Protein AF-A0AA51Q907-F1 (afdb_monomer_lite)

Secondary structure (DSSP, 8-state):
------------TTTHHHHHHTT-------PPP--SS--PPPP-TTEEEEE--GGGHHHHHHHHHHHHSS--HHHHHHHHHH-SEEEEEEETTS-EEEEEEE------

Structure (mmCIF, N/CA/C/O backbone):
data_AF-A0AA51Q907-F1
#
_entry.id   AF-A0AA51Q907-F1
#
loop_
_atom_site.group_PDB
_atom_site.id
_atom_site.type_symbol
_atom_site.label_atom_id
_atom_site.label_alt_id
_atom_site.label_comp_id
_atom_site.label_asym_id
_atom_site.label_entity_id
_atom_site.label_seq_id
_atom_site.pdbx_PDB_ins_code
_atom_site.Cartn_x
_atom_site.Cartn_y
_atom_site.Cartn_z
_atom_site.occupancy
_atom_site.B_iso_or_equiv
_atom_site.auth_seq_id
_atom_site.auth_comp_id
_atom_site.auth_asym_id
_atom_site.auth_atom_id
_atom_site.pdbx_PDB_model_num
ATOM 1 N N . MET A 1 1 ? -9.989 -12.071 -24.787 1.00 40.91 1 MET A N 1
ATOM 2 C CA . MET A 1 1 ? -9.520 -11.283 -23.629 1.00 40.91 1 MET A CA 1
ATOM 3 C C . MET A 1 1 ? -8.246 -10.564 -24.046 1.00 40.91 1 MET A C 1
ATOM 5 O O . MET A 1 1 ? -7.184 -11.158 -23.977 1.00 40.91 1 MET A O 1
ATOM 9 N N . ASN A 1 2 ? -8.358 -9.333 -24.547 1.00 48.47 2 ASN A N 1
ATOM 10 C CA . ASN A 1 2 ? -7.204 -8.484 -24.856 1.00 48.47 2 ASN A CA 1
ATOM 11 C C . ASN A 1 2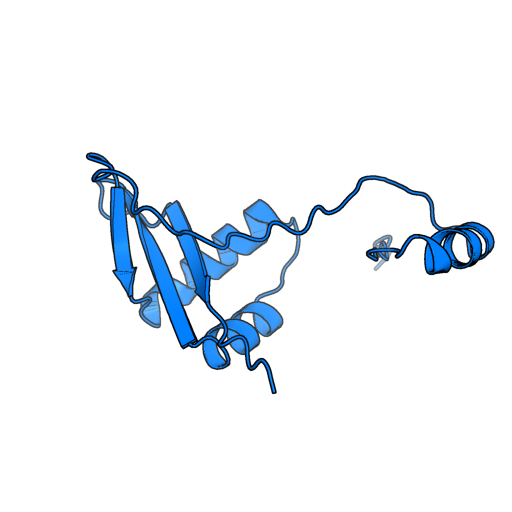 ? -7.198 -7.335 -23.849 1.00 48.47 2 ASN A C 1
ATOM 13 O O . ASN A 1 2 ? -7.808 -6.299 -24.093 1.00 48.47 2 ASN A O 1
ATOM 17 N N . GLY A 1 3 ? -6.576 -7.551 -22.694 1.00 54.28 3 GLY A N 1
ATOM 18 C CA . GLY A 1 3 ? -6.230 -6.478 -21.767 1.00 54.28 3 GLY A CA 1
ATOM 19 C C . GLY A 1 3 ? -4.718 -6.312 -21.800 1.00 54.28 3 GLY A C 1
ATOM 20 O O . GLY A 1 3 ? -4.008 -7.281 -21.544 1.00 54.28 3 GLY A O 1
ATOM 21 N N . ASN A 1 4 ? -4.224 -5.124 -22.155 1.00 66.44 4 ASN A N 1
ATOM 22 C CA . ASN A 1 4 ? -2.801 -4.795 -22.067 1.00 66.44 4 ASN A CA 1
ATOM 23 C C . ASN A 1 4 ? -2.372 -4.865 -20.596 1.00 66.44 4 ASN A C 1
ATOM 25 O O . ASN A 1 4 ? -2.537 -3.900 -19.854 1.00 66.44 4 ASN A O 1
ATOM 29 N N . ALA A 1 5 ? -1.849 -6.009 -20.162 1.00 76.75 5 ALA A N 1
ATOM 30 C CA . ALA A 1 5 ? -1.251 -6.139 -18.844 1.00 76.75 5 ALA A CA 1
ATOM 31 C C . ALA A 1 5 ? 0.037 -5.302 -18.807 1.00 76.75 5 ALA A C 1
ATOM 33 O O . ALA A 1 5 ? 0.994 -5.588 -19.528 1.00 76.75 5 ALA A O 1
ATOM 34 N N . SER A 1 6 ? 0.056 -4.251 -17.990 1.00 85.06 6 SER A N 1
ATOM 35 C CA . SER A 1 6 ? 1.255 -3.454 -17.732 1.00 85.06 6 SER A CA 1
ATOM 36 C C . SER A 1 6 ? 2.056 -4.063 -16.585 1.00 85.06 6 SER A C 1
ATOM 38 O O . SER A 1 6 ? 1.497 -4.358 -15.529 1.00 85.06 6 SER A O 1
ATOM 40 N N . ILE A 1 7 ? 3.369 -4.200 -16.765 1.00 91.00 7 ILE A N 1
ATOM 41 C CA . ILE A 1 7 ? 4.292 -4.601 -15.697 1.00 91.00 7 ILE A CA 1
ATOM 42 C C . ILE A 1 7 ? 4.977 -3.341 -15.165 1.00 91.00 7 ILE A C 1
ATOM 44 O O . ILE A 1 7 ? 5.534 -2.564 -15.939 1.00 91.00 7 ILE A O 1
ATOM 48 N N . MET A 1 8 ? 4.949 -3.153 -13.846 1.00 92.56 8 MET A N 1
ATOM 49 C CA . MET A 1 8 ? 5.633 -2.062 -13.146 1.00 92.56 8 MET A CA 1
ATOM 50 C C . MET A 1 8 ? 6.593 -2.626 -12.099 1.00 92.56 8 ME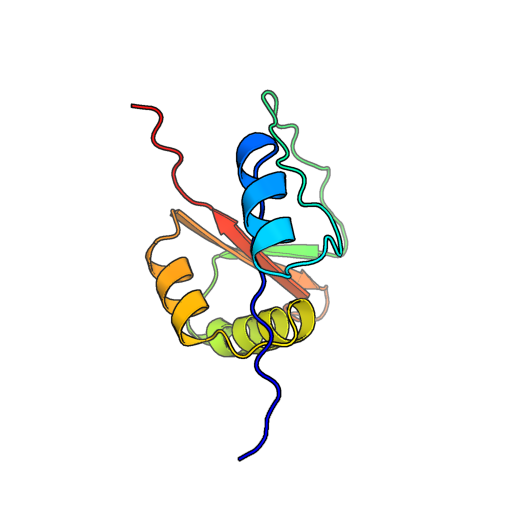T A C 1
ATOM 52 O O . MET A 1 8 ? 6.354 -3.694 -11.537 1.00 92.56 8 MET A O 1
ATOM 56 N N . LEU A 1 9 ? 7.679 -1.902 -11.834 1.00 94.75 9 LEU A N 1
AT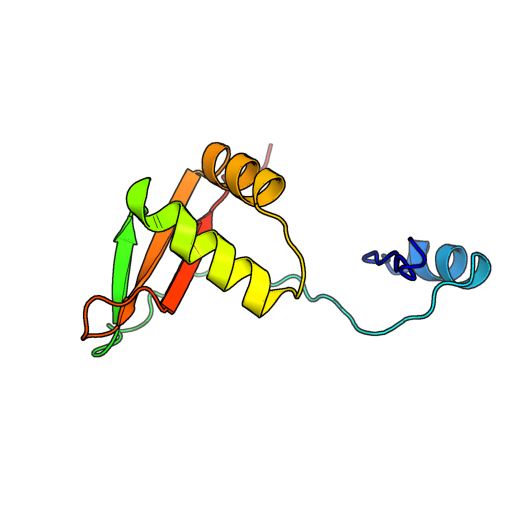OM 57 C CA . LEU A 1 9 ? 8.689 -2.249 -10.836 1.00 94.75 9 LEU A CA 1
ATOM 58 C C . LEU A 1 9 ? 9.327 -0.986 -10.256 1.00 94.75 9 LEU A C 1
ATOM 60 O O . LEU A 1 9 ? 9.250 0.086 -10.852 1.00 94.75 9 LEU A O 1
ATOM 64 N N . ILE A 1 10 ? 9.994 -1.131 -9.112 1.00 95.75 10 ILE A N 1
ATOM 65 C CA . ILE A 1 10 ? 10.810 -0.076 -8.506 1.00 95.75 10 ILE A CA 1
ATOM 66 C C . ILE A 1 10 ? 12.272 -0.402 -8.809 1.00 95.75 10 ILE A C 1
ATOM 68 O O . ILE A 1 10 ? 12.825 -1.365 -8.277 1.00 95.75 10 ILE A O 1
ATOM 72 N N . ALA A 1 11 ? 12.890 0.379 -9.693 1.00 96.19 11 ALA A N 1
ATOM 73 C CA . ALA A 1 11 ? 14.293 0.207 -10.049 1.00 96.19 11 ALA A CA 1
ATOM 74 C C . ALA A 1 11 ? 15.202 0.898 -9.021 1.00 96.19 11 ALA A C 1
ATOM 76 O O . ALA A 1 11 ? 15.007 2.069 -8.697 1.00 96.19 11 ALA A O 1
ATOM 77 N N . THR A 1 12 ? 16.232 0.194 -8.548 1.00 95.12 12 THR A N 1
ATOM 78 C CA . THR A 1 12 ? 17.367 0.830 -7.863 1.00 95.12 12 THR A CA 1
ATOM 79 C C . THR A 1 12 ? 18.212 1.620 -8.874 1.00 95.12 12 THR A C 1
ATOM 81 O O . THR A 1 12 ? 18.109 1.354 -10.078 1.00 95.12 12 THR A O 1
ATOM 84 N N . PRO A 1 13 ? 19.080 2.553 -8.429 1.00 94.56 13 PRO A N 1
ATOM 85 C CA . PRO A 1 13 ? 19.996 3.257 -9.330 1.00 94.56 13 PRO A CA 1
ATOM 86 C C . PRO A 1 13 ? 20.802 2.307 -10.227 1.00 94.56 13 PRO A C 1
ATOM 88 O O . PRO A 1 13 ? 20.862 2.514 -11.437 1.00 94.56 13 PRO A O 1
ATOM 91 N N . ASP A 1 14 ? 21.313 1.214 -9.654 1.00 96.19 14 ASP A N 1
ATOM 92 C CA . ASP A 1 14 ? 22.094 0.204 -10.379 1.00 96.19 14 ASP A CA 1
ATOM 93 C C . ASP A 1 14 ? 21.236 -0.655 -11.321 1.00 96.19 14 ASP A C 1
ATOM 95 O O 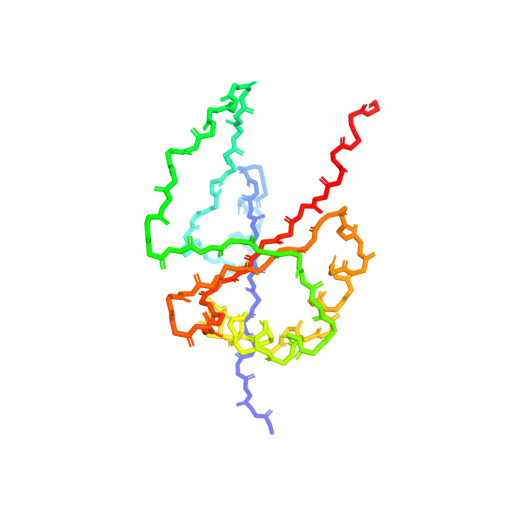. ASP A 1 14 ? 21.697 -1.081 -12.379 1.00 96.19 14 ASP A O 1
ATOM 99 N N . GLY A 1 15 ? 19.973 -0.912 -10.963 1.00 96.00 15 GLY A N 1
ATOM 100 C CA . GLY A 1 15 ? 19.050 -1.706 -11.778 1.00 96.00 15 GLY A CA 1
ATOM 101 C C . GLY A 1 15 ? 18.464 -0.941 -12.967 1.00 96.00 15 GLY A C 1
ATOM 102 O O . GLY A 1 15 ? 18.093 -1.550 -13.972 1.00 96.00 15 GLY A O 1
ATOM 103 N N . LYS A 1 16 ? 18.389 0.394 -12.891 1.00 95.94 16 LYS A N 1
ATOM 104 C CA . LYS A 1 16 ? 17.741 1.237 -13.907 1.00 95.94 16 LYS A CA 1
ATOM 105 C C . LYS A 1 16 ? 18.265 1.000 -15.339 1.00 95.94 16 LYS A C 1
ATOM 107 O O . LYS A 1 16 ? 17.427 0.739 -16.205 1.00 95.94 16 LYS A O 1
ATOM 112 N N . PRO A 1 17 ? 19.588 0.982 -15.617 1.00 96.88 17 PRO A N 1
ATOM 113 C CA . PRO A 1 17 ? 20.090 0.778 -16.980 1.00 96.88 17 PRO A CA 1
ATOM 114 C C . PRO A 1 17 ? 19.709 -0.582 -17.578 1.00 96.88 17 PRO A C 1
ATOM 116 O O . PRO A 1 17 ? 19.567 -0.711 -18.793 1.00 96.88 17 PRO A O 1
ATOM 119 N N . MET A 1 18 ? 19.554 -1.618 -16.745 1.00 97.62 18 MET A N 1
ATOM 120 C CA . MET A 1 18 ? 19.113 -2.939 -17.197 1.00 97.62 18 MET A CA 1
ATOM 121 C C . MET A 1 18 ? 17.643 -2.904 -17.626 1.00 97.62 18 MET A C 1
ATOM 123 O O . MET A 1 18 ? 17.317 -3.375 -18.714 1.00 97.62 18 MET A O 1
ATOM 127 N N . TYR A 1 19 ? 16.764 -2.324 -16.807 1.00 97.44 19 TYR A N 1
ATOM 128 C CA . TYR A 1 19 ? 15.337 -2.258 -17.124 1.00 97.44 19 TYR A CA 1
ATOM 129 C C . TYR A 1 19 ? 15.055 -1.388 -18.354 1.00 97.44 19 TYR A C 1
ATOM 131 O O . TYR A 1 19 ? 14.224 -1.758 -19.183 1.00 97.44 19 TYR A O 1
ATOM 139 N N . GLU A 1 20 ? 15.802 -0.297 -18.540 1.00 96.88 20 GLU A N 1
ATOM 140 C CA . GLU A 1 20 ? 15.721 0.526 -19.754 1.00 96.88 20 GLU A CA 1
ATOM 141 C C . GLU A 1 20 ? 16.099 -0.273 -21.013 1.00 96.88 20 GLU A C 1
ATOM 143 O O . GLU A 1 20 ? 15.394 -0.205 -22.021 1.00 96.88 20 GLU A O 1
ATOM 148 N N . LYS A 1 21 ? 17.142 -1.118 -20.952 1.00 97.62 21 LYS A N 1
ATOM 149 C CA . LYS A 1 21 ? 17.502 -2.033 -22.056 1.00 97.62 21 LYS A CA 1
ATOM 150 C C . LYS A 1 21 ? 16.421 -3.076 -22.350 1.00 97.62 21 LYS A C 1
ATOM 152 O O . LYS A 1 21 ? 16.308 -3.520 -23.488 1.00 97.62 21 LYS A O 1
ATOM 157 N N . MET A 1 22 ? 15.629 -3.461 -21.350 1.00 96.44 22 MET A N 1
ATOM 158 C CA . MET A 1 22 ? 14.485 -4.370 -21.505 1.00 96.44 22 MET A CA 1
ATOM 159 C C . MET A 1 22 ? 13.222 -3.665 -22.030 1.00 96.44 22 MET A C 1
ATOM 161 O O . MET A 1 22 ? 12.187 -4.308 -22.191 1.00 96.44 22 MET A O 1
ATOM 165 N N . GLY A 1 23 ? 13.288 -2.357 -22.298 1.00 96.25 23 GLY A N 1
ATOM 166 C CA . GLY A 1 23 ? 12.179 -1.572 -22.837 1.00 96.25 23 GLY A CA 1
ATOM 167 C C . GLY A 1 23 ? 11.266 -0.938 -21.784 1.00 96.25 23 GLY A C 1
ATOM 168 O O . GLY A 1 23 ? 10.268 -0.319 -22.158 1.00 96.25 23 GLY A O 1
ATOM 169 N N . PHE A 1 24 ? 11.591 -1.043 -20.489 1.00 97.12 24 PHE A N 1
ATOM 170 C CA . PHE A 1 24 ? 10.892 -0.277 -19.456 1.00 97.12 24 PHE A CA 1
ATOM 171 C C . PHE A 1 24 ? 11.214 1.212 -19.589 1.00 97.12 24 PHE A C 1
ATOM 173 O O . PHE A 1 24 ? 12.292 1.606 -20.034 1.00 97.12 24 PHE A O 1
ATOM 180 N N . LYS A 1 25 ? 10.274 2.051 -19.156 1.00 95.69 25 LYS A N 1
ATOM 181 C CA . LYS A 1 25 ? 10.436 3.504 -19.095 1.00 95.69 25 LYS A CA 1
ATOM 182 C C . LYS A 1 25 ? 10.156 3.972 -17.676 1.00 95.69 25 LYS A C 1
ATOM 184 O O . LYS A 1 25 ? 9.224 3.481 -17.043 1.00 95.69 25 LYS A O 1
ATOM 189 N N . ALA A 1 26 ? 10.955 4.916 -17.187 1.00 94.94 26 ALA A N 1
ATOM 190 C CA . ALA A 1 26 ? 10.669 5.572 -15.918 1.00 94.94 26 ALA A CA 1
ATOM 191 C C . ALA A 1 26 ? 9.380 6.397 -16.052 1.00 94.94 26 ALA A C 1
ATOM 193 O O . ALA A 1 26 ? 9.270 7.215 -16.965 1.00 94.94 26 ALA A O 1
ATOM 194 N N . VAL A 1 27 ? 8.421 6.157 -15.156 1.00 94.56 27 VAL A N 1
ATOM 195 C CA . VAL A 1 27 ? 7.138 6.883 -15.104 1.00 94.56 27 VAL A CA 1
ATOM 196 C C . VAL A 1 27 ? 7.017 7.754 -13.858 1.00 94.56 27 VAL A C 1
ATOM 198 O O . VAL A 1 27 ? 6.421 8.820 -13.932 1.00 94.56 27 VAL A O 1
ATOM 201 N N . ASP A 1 28 ? 7.612 7.320 -12.746 1.00 94.25 28 ASP A N 1
ATOM 202 C CA . ASP A 1 28 ? 7.651 8.045 -11.477 1.00 94.25 28 ASP A CA 1
ATOM 203 C C . ASP A 1 28 ? 8.776 7.479 -10.585 1.00 94.25 28 ASP A C 1
ATOM 205 O O . ASP A 1 28 ? 9.542 6.600 -11.004 1.00 94.25 28 ASP A O 1
ATOM 209 N N . CYS A 1 29 ? 8.875 7.965 -9.352 1.00 93.81 29 CYS A N 1
ATOM 210 C CA . CYS A 1 29 ? 9.811 7.530 -8.329 1.00 93.81 29 CYS A CA 1
ATOM 211 C C . CYS A 1 29 ? 9.094 7.177 -7.015 1.00 93.81 29 CYS A C 1
ATOM 213 O O . CYS A 1 29 ? 8.016 7.674 -6.708 1.00 93.81 29 CYS A O 1
ATOM 215 N N . VAL A 1 30 ? 9.706 6.294 -6.221 1.00 94.38 30 VAL A N 1
ATOM 216 C CA . VAL A 1 30 ? 9.216 5.926 -4.885 1.00 94.38 30 VAL A CA 1
ATOM 217 C C . VAL A 1 30 ? 10.244 6.373 -3.858 1.00 94.38 30 VAL A C 1
ATOM 219 O O . VAL A 1 30 ? 11.400 5.951 -3.905 1.00 94.38 30 VAL A O 1
ATOM 222 N N . HIS A 1 31 ? 9.818 7.205 -2.910 1.00 93.38 31 HIS A N 1
ATOM 223 C CA . HIS A 1 31 ? 10.659 7.669 -1.812 1.00 93.38 31 HIS A CA 1
ATOM 224 C C . HIS A 1 31 ? 10.407 6.841 -0.554 1.00 93.38 31 HIS A C 1
ATOM 226 O O . HIS A 1 31 ? 9.283 6.747 -0.064 1.00 93.38 31 HIS A O 1
ATOM 232 N N . LYS A 1 32 ? 11.475 6.262 0.000 1.00 91.31 32 LYS A N 1
ATOM 233 C CA . LYS A 1 32 ? 11.430 5.632 1.320 1.00 91.31 32 LYS A CA 1
ATOM 234 C C . LYS A 1 32 ? 11.658 6.699 2.386 1.00 91.31 32 LYS A C 1
ATOM 236 O O . LYS A 1 32 ? 12.733 7.290 2.437 1.00 91.31 32 LYS A O 1
ATOM 241 N N . LEU A 1 33 ? 10.665 6.907 3.244 1.00 92.12 33 LEU A N 1
ATOM 242 C CA . LEU A 1 33 ? 10.769 7.791 4.402 1.00 92.12 33 LEU A CA 1
ATOM 243 C C . LEU A 1 33 ? 11.248 6.991 5.621 1.00 92.12 33 LEU A C 1
ATOM 245 O O . LEU A 1 33 ? 10.782 5.876 5.858 1.00 92.12 33 LEU A O 1
ATOM 249 N N . ILE A 1 34 ? 12.196 7.552 6.372 1.00 90.81 34 ILE A N 1
ATOM 250 C CA . ILE A 1 34 ? 12.735 6.991 7.618 1.00 90.81 34 ILE A CA 1
ATOM 251 C C . ILE A 1 34 ? 12.649 8.090 8.676 1.00 90.81 34 ILE A C 1
ATOM 253 O O . ILE A 1 34 ? 12.922 9.252 8.381 1.00 90.81 34 ILE A O 1
ATOM 257 N N . CYS A 1 35 ? 12.218 7.727 9.881 1.00 88.56 35 CYS A N 1
ATOM 258 C CA . CYS A 1 35 ? 11.989 8.651 10.982 1.00 88.56 35 CYS A CA 1
ATOM 259 C C . CYS A 1 35 ? 12.587 8.058 12.261 1.00 88.56 35 CYS A C 1
ATOM 261 O O . CYS A 1 35 ? 12.196 6.960 12.657 1.00 88.56 35 CYS A O 1
ATOM 263 N N . ASP A 1 36 ? 13.528 8.781 12.872 1.00 89.25 36 ASP A N 1
ATOM 264 C CA . ASP A 1 36 ? 14.229 8.346 14.089 1.00 89.25 36 ASP A CA 1
ATOM 265 C C . ASP A 1 36 ? 13.530 8.819 15.377 1.00 89.25 36 ASP A C 1
ATOM 267 O O . ASP A 1 36 ? 13.620 8.158 16.408 1.00 89.25 36 ASP A O 1
ATOM 271 N N . ASP A 1 37 ? 12.814 9.948 15.312 1.00 89.94 37 ASP A N 1
ATOM 272 C CA . ASP A 1 37 ? 12.050 10.535 16.421 1.00 89.94 37 ASP A CA 1
ATOM 273 C C . ASP A 1 37 ? 10.580 10.692 16.017 1.00 89.94 37 ASP A C 1
ATOM 275 O O . ASP A 1 37 ? 10.240 11.521 15.169 1.00 89.94 37 ASP A O 1
ATOM 279 N N . TYR A 1 38 ? 9.704 9.893 16.627 1.00 85.56 38 TYR A N 1
ATOM 280 C CA . TYR A 1 38 ? 8.265 9.988 16.410 1.00 85.56 38 TYR A CA 1
ATOM 281 C C . TYR A 1 38 ? 7.630 10.930 17.429 1.00 85.56 38 TYR A C 1
ATOM 283 O O . TYR A 1 38 ? 7.614 10.660 18.630 1.00 85.56 38 TYR A O 1
ATOM 291 N N . ARG A 1 39 ? 7.017 12.000 16.921 1.00 87.12 39 ARG A N 1
ATOM 292 C CA . ARG A 1 39 ? 6.181 12.903 17.712 1.00 87.12 39 ARG A CA 1
ATOM 293 C C . ARG A 1 39 ? 4.722 12.634 17.368 1.00 87.12 39 ARG A C 1
ATOM 295 O O . ARG A 1 39 ? 4.350 12.826 16.208 1.00 87.12 39 ARG A O 1
ATOM 302 N N . PRO A 1 40 ? 3.900 12.187 18.331 1.00 81.31 40 PRO A N 1
ATOM 303 C CA . PRO A 1 40 ? 2.476 12.026 18.102 1.00 81.31 40 PRO A CA 1
ATOM 304 C C . PRO A 1 40 ? 1.877 13.344 17.619 1.00 81.31 40 PRO A C 1
ATOM 306 O O . PRO A 1 40 ? 2.161 14.403 18.181 1.00 81.31 40 PRO A O 1
ATOM 309 N N . ALA A 1 41 ? 1.060 13.275 16.572 1.00 76.00 41 ALA A N 1
ATOM 310 C CA . ALA A 1 41 ? 0.267 14.421 16.162 1.00 76.00 41 ALA A CA 1
ATOM 311 C C . ALA A 1 41 ? -0.741 14.774 17.266 1.00 76.00 41 ALA A C 1
ATOM 313 O O . ALA A 1 41 ? -1.196 13.902 18.012 1.00 76.00 41 ALA A O 1
ATOM 314 N N . GLU A 1 42 ? -1.106 16.053 17.351 1.00 76.88 42 GLU A N 1
ATOM 315 C CA . GLU A 1 42 ? 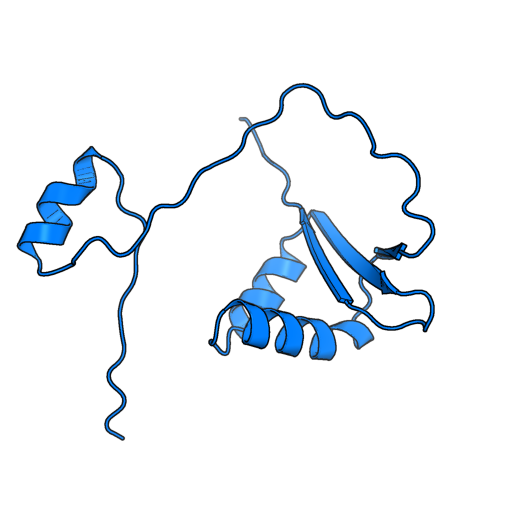-2.258 16.465 18.149 1.00 76.88 42 GLU A CA 1
ATOM 316 C C . GLU A 1 42 ? -3.521 15.738 17.666 1.00 76.88 42 GLU A C 1
ATOM 318 O O . GLU A 1 42 ? -3.628 15.349 16.498 1.00 76.88 42 GLU A O 1
ATOM 323 N N . ASN A 1 43 ? -4.479 15.544 18.578 1.00 74.00 43 ASN A N 1
ATOM 324 C CA . ASN A 1 43 ? -5.746 14.888 18.267 1.00 74.00 43 ASN A CA 1
ATOM 325 C C . ASN A 1 43 ? -6.384 15.516 17.026 1.00 74.00 43 ASN A C 1
ATOM 327 O O . ASN A 1 43 ? -6.658 16.714 17.001 1.00 74.00 43 ASN A O 1
ATOM 331 N N . LEU A 1 44 ? -6.665 14.692 16.019 1.00 78.38 44 LEU A N 1
ATOM 332 C CA . LEU A 1 44 ? -7.400 15.109 14.836 1.00 78.38 44 LEU A CA 1
ATOM 333 C C . LEU A 1 44 ? -8.893 15.188 15.203 1.00 78.38 44 LEU A C 1
ATOM 335 O O . LEU A 1 44 ? -9.539 14.152 15.319 1.00 78.38 44 LEU A O 1
ATOM 339 N N . PRO A 1 45 ? -9.500 16.377 15.374 1.00 79.81 45 PRO A N 1
ATOM 340 C CA . PRO A 1 45 ? -10.821 16.508 16.005 1.00 79.81 45 PRO A CA 1
ATOM 341 C C . PRO A 1 45 ? -11.975 15.905 15.188 1.00 79.81 45 PRO A C 1
ATOM 343 O O . PRO A 1 45 ? -13.092 15.778 15.691 1.00 79.81 45 PRO A O 1
ATOM 346 N N . ASN A 1 46 ? -11.729 15.575 13.920 1.00 89.25 46 ASN A N 1
ATOM 347 C CA . ASN A 1 46 ? -12.713 15.011 12.997 1.00 89.25 46 ASN A CA 1
ATOM 348 C C . ASN A 1 46 ? -12.457 13.538 12.664 1.00 89.25 46 ASN A C 1
ATOM 350 O O . ASN A 1 46 ? -13.246 12.963 11.918 1.00 89.25 46 ASN A O 1
ATOM 354 N N . TYR A 1 47 ? -11.385 12.952 13.203 1.00 91.69 47 TYR A N 1
ATOM 355 C CA . TYR A 1 47 ? -10.977 11.593 12.885 1.00 91.69 47 TYR A CA 1
ATOM 356 C C . TYR A 1 47 ? -10.704 10.795 14.154 1.00 91.69 47 TYR A C 1
ATOM 358 O O . TYR A 1 47 ? -10.159 11.311 15.127 1.00 91.69 47 TYR A O 1
ATOM 366 N N . SER A 1 48 ? -11.049 9.515 14.132 1.00 92.38 48 SER A N 1
ATOM 367 C CA . SER A 1 48 ? -10.627 8.564 15.158 1.00 92.38 48 SER A CA 1
ATOM 368 C C . SER A 1 48 ? -9.932 7.372 14.514 1.00 92.38 48 SER A C 1
ATOM 370 O O . SER A 1 48 ? -10.117 7.090 13.332 1.00 92.38 48 SER A O 1
ATOM 372 N N . ILE A 1 49 ? -9.079 6.692 15.276 1.00 93.44 49 ILE A N 1
ATOM 373 C CA . ILE A 1 49 ? -8.391 5.482 14.827 1.00 93.44 49 ILE A CA 1
ATOM 374 C C . ILE A 1 49 ? -8.780 4.357 15.776 1.00 93.44 49 ILE A C 1
ATOM 376 O O . ILE A 1 49 ? -8.715 4.524 16.995 1.00 93.44 49 ILE A O 1
ATOM 380 N N . ARG A 1 50 ? -9.160 3.207 15.219 1.00 95.62 50 ARG A N 1
ATOM 381 C CA . ARG A 1 50 ? -9.439 1.989 15.988 1.00 95.62 50 ARG A CA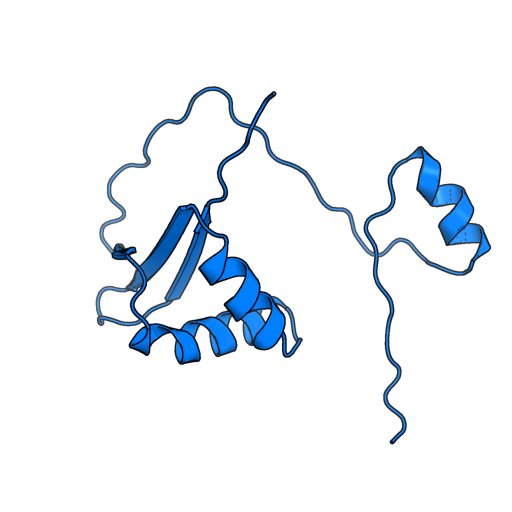 1
ATOM 382 C C . ARG A 1 50 ? -8.782 0.767 15.345 1.00 95.62 50 ARG A C 1
ATOM 384 O O . ARG A 1 50 ? -8.488 0.798 14.147 1.00 95.62 50 ARG A O 1
ATOM 391 N N . PRO A 1 51 ? -8.571 -0.322 16.102 1.00 97.81 51 PRO A N 1
ATOM 392 C CA . PRO A 1 51 ? -8.172 -1.595 15.519 1.00 97.81 51 PRO A CA 1
ATOM 393 C C . PRO A 1 51 ? -9.159 -2.053 14.439 1.00 97.81 51 PRO A C 1
ATOM 395 O O . PRO A 1 51 ? -10.377 -1.894 14.575 1.00 97.81 51 PRO A O 1
ATOM 398 N N . PHE A 1 52 ? -8.611 -2.629 13.374 1.00 98.06 52 PHE A N 1
ATOM 399 C CA . PHE A 1 52 ? -9.364 -3.322 12.333 1.00 98.06 52 PHE A CA 1
ATOM 400 C C . PHE A 1 52 ? -10.171 -4.487 12.916 1.00 98.06 52 PHE A C 1
ATOM 402 O O . PHE A 1 52 ? -9.708 -5.163 13.837 1.00 98.06 52 PHE A O 1
ATOM 409 N N . GLN A 1 53 ? -11.359 -4.722 12.366 1.00 97.75 53 GLN A N 1
ATOM 410 C CA . GLN A 1 53 ? -12.202 -5.891 12.610 1.00 97.75 53 GLN A CA 1
ATOM 411 C C . GLN A 1 53 ? -12.486 -6.599 11.277 1.00 97.75 53 GLN A C 1
ATOM 413 O O . GLN A 1 53 ? -12.477 -5.964 10.224 1.00 97.75 53 GLN A O 1
ATOM 418 N N . GLU A 1 54 ? -12.752 -7.906 11.293 1.00 97.12 54 GLU A N 1
ATOM 419 C CA . GLU A 1 54 ? -12.959 -8.689 10.060 1.00 97.12 54 GLU A CA 1
ATOM 420 C C . GLU A 1 54 ? -14.121 -8.154 9.201 1.00 97.12 54 GLU A C 1
ATOM 422 O O . GLU A 1 54 ? -14.076 -8.232 7.971 1.00 97.12 54 GLU A O 1
ATOM 427 N N . GLU A 1 55 ? -15.132 -7.539 9.820 1.00 97.31 55 GLU A N 1
ATOM 428 C CA . GLU A 1 55 ? -16.261 -6.910 9.128 1.00 97.31 55 GLU A CA 1
ATOM 429 C C . GLU A 1 55 ? -15.834 -5.700 8.277 1.00 97.31 55 GLU A C 1
ATOM 431 O O . GLU A 1 55 ? -16.486 -5.387 7.277 1.00 97.31 55 GLU A O 1
ATOM 436 N N . ASP A 1 56 ? -14.709 -5.060 8.615 1.00 97.75 56 ASP A N 1
ATOM 437 C CA . ASP A 1 56 ? -14.157 -3.920 7.879 1.00 97.75 56 ASP A CA 1
ATOM 438 C C . ASP A 1 56 ? -13.517 -4.345 6.548 1.00 97.75 56 ASP A C 1
ATOM 440 O O . ASP A 1 56 ? -13.290 -3.506 5.673 1.00 97.75 56 ASP A O 1
ATOM 444 N N . PHE A 1 57 ? -13.206 -5.638 6.365 1.00 98.12 57 PHE A N 1
ATOM 445 C CA . PHE A 1 57 ? -12.350 -6.118 5.274 1.00 98.12 57 PHE A CA 1
ATOM 446 C C . PHE A 1 57 ? -12.844 -5.696 3.890 1.00 98.12 57 PHE A C 1
ATOM 448 O O . PHE A 1 57 ? -12.050 -5.274 3.051 1.00 98.12 57 PHE A O 1
ATOM 455 N N . ARG A 1 58 ? -14.162 -5.735 3.659 1.00 97.88 58 ARG A N 1
ATOM 456 C CA . ARG A 1 58 ? -14.741 -5.299 2.380 1.00 97.88 58 ARG A CA 1
ATOM 457 C C . ARG A 1 58 ? -14.468 -3.824 2.095 1.00 97.88 58 ARG A C 1
ATOM 459 O O . ARG A 1 58 ? -14.172 -3.483 0.959 1.00 97.88 58 ARG A O 1
ATOM 466 N N . VAL A 1 59 ? -14.519 -2.965 3.112 1.00 97.81 59 VAL A N 1
ATOM 467 C CA . VAL A 1 59 ? -14.250 -1.530 2.947 1.00 97.81 59 VAL A CA 1
ATOM 468 C C . VAL A 1 59 ? -12.773 -1.288 2.643 1.00 97.81 59 VAL A C 1
ATOM 470 O O . VAL A 1 59 ? -12.454 -0.469 1.788 1.00 97.81 59 VAL A O 1
ATOM 473 N N . LEU A 1 60 ? -11.867 -2.042 3.272 1.00 97.81 60 LEU A N 1
ATOM 474 C CA . LEU A 1 60 ? -10.433 -1.973 2.972 1.00 97.81 60 LEU A CA 1
ATOM 475 C C . LEU A 1 60 ? -10.125 -2.388 1.528 1.00 97.81 60 LEU A C 1
ATOM 477 O O . LEU A 1 60 ? -9.278 -1.766 0.896 1.00 97.81 60 LEU A O 1
ATOM 481 N N . VAL A 1 61 ? -10.805 -3.414 1.003 1.00 98.12 61 VAL A N 1
ATOM 482 C CA . VAL A 1 61 ? -10.643 -3.853 -0.394 1.00 98.12 61 VAL A CA 1
ATOM 483 C C . VAL A 1 61 ? -11.067 -2.756 -1.369 1.00 98.12 61 VAL A C 1
ATOM 485 O O . VAL A 1 61 ? -10.342 -2.500 -2.328 1.00 98.12 61 VAL A O 1
ATOM 488 N N . GLU A 1 62 ? -12.190 -2.080 -1.117 1.00 98.12 62 GLU A N 1
ATOM 489 C CA . GLU A 1 62 ? -12.623 -0.959 -1.960 1.00 98.12 62 GLU A CA 1
ATOM 490 C C . GLU A 1 62 ? -11.658 0.231 -1.857 1.00 98.12 62 GLU A C 1
ATOM 492 O O . GLU A 1 62 ? -11.225 0.747 -2.882 1.00 98.12 62 GLU A O 1
ATOM 497 N N . LEU A 1 63 ? -11.217 0.600 -0.648 1.00 97.94 63 LEU A N 1
ATOM 498 C CA . LEU A 1 63 ? -10.225 1.668 -0.461 1.00 97.94 63 LEU A CA 1
ATOM 499 C C . LEU A 1 63 ? -8.886 1.356 -1.153 1.00 97.94 63 LEU A C 1
ATOM 501 O O . LEU A 1 63 ? -8.283 2.240 -1.758 1.00 97.94 63 LEU A O 1
ATOM 505 N N . ASP A 1 64 ? -8.409 0.110 -1.085 1.00 97.75 64 ASP A N 1
ATOM 506 C CA . ASP A 1 64 ? -7.178 -0.319 -1.761 1.00 97.75 64 ASP A CA 1
ATOM 507 C C . ASP A 1 64 ? -7.328 -0.297 -3.286 1.00 97.75 64 ASP A C 1
ATOM 509 O O . ASP A 1 64 ? -6.410 0.122 -4.001 1.00 97.75 64 ASP A O 1
ATOM 513 N N . ARG A 1 65 ? -8.497 -0.710 -3.787 1.00 97.31 65 ARG A N 1
ATOM 514 C CA . ARG A 1 65 ? -8.828 -0.667 -5.211 1.00 97.31 65 ARG A CA 1
ATOM 515 C C . ARG A 1 65 ? -8.891 0.769 -5.715 1.00 97.31 65 ARG A C 1
ATOM 517 O O . ARG A 1 65 ? -8.296 1.049 -6.750 1.00 97.31 65 ARG A O 1
ATOM 524 N N . ASP A 1 66 ? -9.528 1.674 -4.980 1.00 97.06 66 ASP A N 1
ATOM 525 C CA . ASP A 1 66 ? -9.612 3.094 -5.333 1.00 97.06 66 ASP A CA 1
ATOM 526 C C . ASP A 1 66 ? -8.229 3.761 -5.322 1.00 97.06 66 ASP A C 1
ATOM 528 O O . ASP A 1 66 ? -7.899 4.535 -6.221 1.00 97.06 66 ASP A O 1
ATOM 532 N N . ALA A 1 67 ? -7.381 3.421 -4.347 1.00 95.69 67 ALA A N 1
ATOM 533 C CA . ALA A 1 67 ? -6.036 3.978 -4.234 1.00 95.69 67 ALA A CA 1
ATOM 534 C C . ALA A 1 67 ? -5.057 3.447 -5.296 1.00 95.69 67 ALA A C 1
ATOM 536 O O . ALA A 1 67 ? -4.084 4.127 -5.626 1.00 95.69 67 ALA A O 1
ATOM 537 N N . THR A 1 68 ? -5.260 2.225 -5.804 1.00 92.38 68 THR A N 1
ATOM 538 C CA . THR A 1 68 ? -4.267 1.550 -6.665 1.00 92.38 68 THR A CA 1
ATOM 539 C C . THR A 1 68 ? -4.746 1.197 -8.063 1.00 92.38 68 THR A C 1
ATOM 541 O O . THR A 1 68 ? -3.928 0.855 -8.916 1.00 92.38 68 THR A O 1
ATOM 544 N N . GLY A 1 69 ? -6.052 1.264 -8.313 1.00 92.69 69 GLY A N 1
ATOM 545 C CA . GLY A 1 69 ? -6.678 0.855 -9.566 1.00 92.69 69 GLY A CA 1
ATOM 546 C C . GLY A 1 69 ? -6.637 -0.654 -9.829 1.00 92.69 69 GLY A C 1
ATOM 547 O O . GLY A 1 69 ? -6.894 -1.073 -10.957 1.00 92.69 69 GLY A O 1
ATOM 548 N N . ALA A 1 70 ? -6.293 -1.479 -8.833 1.00 91.56 70 ALA A N 1
ATOM 549 C CA . ALA A 1 70 ? -6.112 -2.919 -8.992 1.00 91.56 70 ALA A CA 1
ATOM 550 C C . ALA A 1 70 ? -6.913 -3.721 -7.960 1.00 91.56 70 ALA A C 1
ATOM 552 O O . ALA A 1 70 ? -7.034 -3.333 -6.801 1.00 91.56 70 ALA A O 1
ATOM 553 N N . ASP A 1 71 ? -7.411 -4.891 -8.370 1.00 94.44 71 ASP A N 1
ATOM 554 C CA . ASP A 1 71 ? -7.967 -5.868 -7.436 1.00 94.44 71 ASP A CA 1
ATOM 555 C C . ASP A 1 71 ? -6.832 -6.662 -6.778 1.00 94.44 71 ASP A C 1
ATOM 557 O O . ASP A 1 71 ? -6.200 -7.527 -7.394 1.00 94.44 71 ASP A O 1
ATOM 561 N N . ARG A 1 72 ? -6.541 -6.317 -5.522 1.00 95.69 72 ARG A N 1
ATOM 562 C CA . ARG A 1 72 ? -5.458 -6.909 -4.729 1.00 95.69 72 ARG A CA 1
ATOM 563 C C . ARG A 1 72 ? -5.971 -7.587 -3.463 1.00 95.69 72 ARG A C 1
ATOM 565 O O . ARG A 1 72 ? -5.202 -7.749 -2.516 1.00 95.69 72 ARG A O 1
ATOM 572 N N . GLU A 1 73 ? -7.227 -8.038 -3.439 1.00 97.56 73 GLU A N 1
ATOM 573 C CA . GLU A 1 73 ? -7.862 -8.616 -2.245 1.00 97.56 73 GLU A CA 1
ATOM 574 C C . GLU A 1 73 ? -7.015 -9.729 -1.601 1.00 97.56 73 GLU A C 1
ATOM 576 O O . GLU A 1 73 ? -6.732 -9.708 -0.400 1.00 97.56 73 GLU A O 1
ATOM 581 N N . THR A 1 74 ? -6.539 -10.685 -2.407 1.00 97.62 74 THR A N 1
ATOM 582 C CA . THR A 1 74 ? -5.726 -11.811 -1.908 1.00 97.62 74 THR A CA 1
ATOM 583 C C . THR A 1 74 ? -4.404 -11.334 -1.298 1.00 97.62 74 THR A C 1
ATOM 585 O O . THR A 1 74 ? -3.970 -11.844 -0.261 1.00 97.62 74 THR A O 1
ATOM 588 N N . PHE A 1 75 ? -3.767 -10.335 -1.916 1.00 96.31 75 PHE A N 1
ATOM 589 C CA . PHE A 1 75 ? -2.548 -9.725 -1.393 1.00 96.31 75 PHE A CA 1
ATOM 590 C C . PHE A 1 75 ? -2.824 -9.005 -0.070 1.00 96.31 75 PHE A C 1
ATOM 592 O O . PHE A 1 75 ? -2.113 -9.245 0.908 1.00 96.31 75 PHE A O 1
ATOM 599 N N . LEU A 1 76 ? -3.872 -8.181 -0.020 1.00 97.50 76 LEU A N 1
ATOM 600 C CA . LEU A 1 76 ? -4.244 -7.401 1.154 1.00 97.50 76 LEU A CA 1
ATOM 601 C C . LEU A 1 76 ? -4.576 -8.306 2.345 1.00 97.50 76 LEU A C 1
ATOM 603 O O . LEU A 1 76 ? -4.038 -8.105 3.433 1.00 97.50 76 LEU A O 1
ATOM 607 N N . LYS A 1 77 ? -5.341 -9.382 2.125 1.00 97.44 77 LYS A N 1
ATOM 608 C CA . LYS A 1 77 ? -5.631 -10.403 3.145 1.00 97.44 77 LYS A CA 1
ATOM 609 C C . LYS A 1 77 ? -4.358 -11.029 3.714 1.00 97.44 77 LYS A C 1
ATOM 611 O O . LYS A 1 77 ? -4.204 -11.168 4.928 1.00 97.44 77 LYS A O 1
ATOM 616 N N . ALA A 1 78 ? -3.415 -11.389 2.843 1.00 96.81 78 ALA A N 1
ATOM 617 C CA . ALA A 1 78 ? -2.133 -11.937 3.268 1.00 96.81 78 ALA A CA 1
ATOM 618 C C . ALA A 1 78 ? -1.288 -10.909 4.039 1.00 96.81 78 ALA A C 1
ATOM 620 O O . ALA A 1 78 ? -0.584 -11.289 4.974 1.00 96.81 78 ALA A O 1
ATOM 621 N N . ARG A 1 79 ? -1.348 -9.622 3.667 1.00 95.56 79 ARG A N 1
ATOM 622 C CA . ARG A 1 79 ? -0.647 -8.540 4.374 1.00 95.56 79 ARG A CA 1
ATOM 623 C C . ARG A 1 79 ? -1.232 -8.278 5.758 1.00 95.56 79 ARG A C 1
ATOM 625 O O . ARG A 1 79 ? -0.450 -8.209 6.699 1.00 95.56 79 ARG A O 1
ATOM 632 N N . ILE A 1 80 ? -2.557 -8.210 5.899 1.00 96.50 80 ILE A N 1
ATOM 633 C CA . ILE A 1 80 ? -3.234 -8.034 7.196 1.00 96.50 80 ILE A CA 1
ATOM 634 C C . ILE A 1 80 ? -2.836 -9.154 8.160 1.00 96.50 80 ILE A C 1
ATOM 636 O O . ILE A 1 80 ? -2.422 -8.881 9.280 1.00 96.50 80 ILE A O 1
ATOM 640 N N . ARG A 1 81 ? -2.831 -10.413 7.699 1.00 95.38 81 ARG A N 1
ATOM 641 C CA . ARG A 1 81 ? -2.411 -11.564 8.519 1.00 95.38 81 ARG A CA 1
ATOM 642 C C . ARG A 1 81 ? -0.957 -11.482 9.011 1.00 95.38 81 ARG A C 1
ATOM 644 O O . ARG A 1 81 ? -0.618 -12.104 10.012 1.00 95.38 81 ARG A O 1
ATOM 651 N N . GLN A 1 82 ? -0.086 -10.790 8.280 1.00 94.44 82 GLN A N 1
ATOM 652 C CA . GLN A 1 82 ? 1.331 -10.624 8.630 1.00 94.44 82 GLN A CA 1
ATOM 653 C C . GLN A 1 82 ? 1.604 -9.350 9.431 1.00 94.44 82 GLN A C 1
ATOM 655 O O . GLN A 1 82 ? 2.705 -9.192 9.964 1.00 94.44 82 GLN A O 1
ATOM 660 N N . ALA A 1 83 ? 0.643 -8.429 9.475 1.00 96.00 83 ALA A N 1
ATOM 661 C CA . ALA A 1 83 ? 0.796 -7.162 10.154 1.00 96.00 83 ALA A CA 1
ATOM 662 C C . ALA A 1 83 ? 0.887 -7.377 11.669 1.00 96.00 83 ALA A C 1
ATOM 664 O O . ALA A 1 83 ? 0.242 -8.256 12.235 1.00 96.00 83 ALA A O 1
ATOM 665 N N . LYS A 1 84 ? 1.704 -6.553 12.325 1.00 95.81 84 LYS A N 1
ATOM 666 C CA . LYS A 1 84 ? 1.715 -6.441 13.783 1.00 95.81 84 LYS A CA 1
ATOM 667 C C . LYS A 1 84 ? 0.447 -5.734 14.258 1.00 95.81 84 LYS A C 1
ATOM 669 O O . LYS A 1 84 ? -0.190 -6.192 15.191 1.00 95.81 84 LYS A O 1
ATOM 674 N N . GLU A 1 85 ? 0.096 -4.642 13.586 1.00 96.00 85 GLU A N 1
ATOM 675 C CA . GLU A 1 85 ? -1.121 -3.873 13.834 1.00 96.00 85 GLU A CA 1
ATOM 676 C C . GLU A 1 85 ? -1.811 -3.601 12.502 1.00 96.00 85 GLU A C 1
ATOM 678 O O . GLU A 1 85 ? -1.149 -3.257 11.516 1.00 96.00 85 GLU A O 1
ATOM 683 N N . CYS A 1 86 ? -3.135 -3.695 12.500 1.00 97.75 86 CYS A N 1
ATOM 684 C CA . CYS A 1 86 ? -3.990 -3.202 11.433 1.00 97.75 86 CYS A CA 1
ATOM 685 C C . CYS A 1 86 ? -5.009 -2.254 12.061 1.00 97.75 86 CYS A C 1
ATOM 687 O O . CYS A 1 86 ? -5.730 -2.635 12.984 1.00 97.75 86 CYS A O 1
ATOM 689 N N . VAL A 1 87 ? -5.055 -1.018 11.577 1.00 97.38 87 VAL A N 1
ATOM 690 C CA . VAL A 1 87 ? -5.939 0.029 12.099 1.00 97.38 87 VAL A CA 1
ATOM 691 C C . VAL A 1 87 ? -6.762 0.635 10.978 1.00 97.38 87 VAL A C 1
ATOM 693 O O . VAL A 1 87 ? -6.319 0.685 9.830 1.00 97.38 87 VAL A O 1
ATOM 696 N N . VAL A 1 88 ? -7.945 1.126 11.328 1.00 97.81 88 VAL A N 1
ATOM 697 C CA . VAL A 1 88 ? -8.819 1.889 10.437 1.00 97.81 88 VAL A CA 1
ATOM 698 C C . VAL A 1 88 ? -9.000 3.301 10.976 1.00 97.81 88 VAL A C 1
ATOM 700 O O . VAL A 1 88 ? -9.058 3.510 12.189 1.00 97.81 88 VAL A O 1
ATOM 703 N N . MET A 1 89 ? -9.062 4.265 10.063 1.00 95.94 89 MET A N 1
ATOM 704 C CA . MET A 1 89 ? -9.372 5.659 10.346 1.00 95.94 89 MET A CA 1
ATOM 705 C C . MET A 1 89 ? -10.848 5.907 10.047 1.00 95.94 89 MET A C 1
ATOM 707 O O . MET A 1 89 ? -11.331 5.567 8.966 1.00 95.94 89 MET A O 1
ATOM 711 N N . MET A 1 90 ? -11.543 6.495 11.012 1.00 95.88 90 MET A N 1
ATOM 712 C CA . MET A 1 90 ? -12.965 6.802 10.966 1.00 95.88 90 MET A CA 1
ATOM 713 C C . MET A 1 90 ? -13.171 8.313 10.862 1.00 95.88 90 MET A C 1
ATOM 715 O O . MET A 1 90 ? -12.509 9.073 11.570 1.00 95.88 90 MET A O 1
ATOM 719 N N . GLU A 1 91 ? -14.124 8.743 10.045 1.00 94.12 91 GLU A N 1
ATOM 720 C CA . GLU A 1 91 ? -14.720 10.082 10.106 1.00 94.12 91 GLU A CA 1
ATOM 721 C C . GLU A 1 91 ? -15.809 10.154 11.192 1.00 94.12 91 GLU A C 1
ATOM 723 O O . GLU A 1 91 ? -16.269 9.133 11.702 1.00 94.12 91 GLU A O 1
ATOM 728 N N . LYS A 1 92 ? -16.269 11.369 11.522 1.00 84.06 92 LYS A N 1
ATOM 729 C CA . LYS A 1 92 ? -17.340 11.626 12.510 1.00 84.06 92 LYS A CA 1
ATOM 730 C C . LYS A 1 92 ? -18.664 10.888 12.257 1.00 84.06 92 LYS A C 1
ATOM 732 O O . LYS A 1 92 ? -19.448 10.754 13.187 1.00 84.06 92 LYS A O 1
ATOM 737 N N . GLU A 1 93 ? -18.918 10.442 11.031 1.00 83.62 93 GLU A N 1
ATOM 738 C CA . GLU A 1 93 ? -20.138 9.721 10.631 1.00 83.62 93 GLU A CA 1
ATOM 739 C C . GLU A 1 93 ? -19.995 8.188 10.743 1.00 83.62 93 GLU A C 1
ATOM 741 O O . GLU A 1 93 ? -20.711 7.452 10.071 1.00 83.62 93 GLU A O 1
ATOM 746 N N . ASP A 1 94 ? -19.033 7.695 11.534 1.00 85.62 94 ASP A N 1
ATOM 747 C CA . ASP A 1 94 ? -18.692 6.266 11.660 1.00 85.62 94 ASP A CA 1
ATOM 748 C C . ASP A 1 94 ? -18.339 5.591 10.322 1.00 85.62 94 ASP A C 1
ATOM 750 O O . ASP A 1 94 ? -18.448 4.375 10.141 1.00 85.62 94 ASP A O 1
ATOM 754 N N . LYS A 1 95 ? -17.837 6.386 9.374 1.00 94.25 95 LYS A N 1
ATOM 755 C CA . LYS A 1 95 ? -17.381 5.926 8.065 1.00 94.25 95 LYS A CA 1
ATOM 756 C C . LYS A 1 95 ? -15.875 5.695 8.072 1.00 94.25 95 LYS A C 1
ATOM 758 O O . LYS A 1 95 ? -15.113 6.591 8.429 1.00 94.25 95 LYS A O 1
ATOM 763 N N . ILE A 1 96 ? -15.438 4.519 7.622 1.00 97.19 96 ILE A N 1
ATOM 764 C CA . ILE A 1 96 ? -14.015 4.246 7.388 1.00 97.19 96 ILE A CA 1
ATOM 765 C C . ILE A 1 96 ? -13.557 5.048 6.165 1.00 97.19 96 ILE A C 1
ATOM 767 O O . ILE A 1 96 ? -14.115 4.901 5.077 1.00 97.19 96 ILE A O 1
ATOM 771 N N . CYS A 1 97 ? -12.525 5.869 6.338 1.00 96.12 97 CYS A N 1
ATOM 772 C CA . CYS A 1 97 ? -11.932 6.688 5.277 1.00 96.12 97 CYS A CA 1
ATOM 773 C C . CYS A 1 97 ? -10.463 6.341 4.989 1.00 96.12 97 CYS A C 1
ATOM 775 O O . CYS A 1 97 ? -9.878 6.855 4.039 1.00 96.12 97 CYS A O 1
ATOM 777 N N . GLY A 1 98 ? -9.855 5.453 5.779 1.00 96.62 98 GLY A N 1
ATOM 778 C CA . GLY A 1 98 ? -8.486 4.999 5.556 1.00 96.62 98 GLY A CA 1
ATOM 779 C C . GLY A 1 98 ? -8.110 3.813 6.432 1.00 96.62 98 GLY A C 1
ATOM 780 O O . GLY A 1 98 ? -8.824 3.461 7.370 1.00 96.62 98 GLY A O 1
ATOM 781 N N . PHE A 1 99 ? -6.967 3.200 6.138 1.00 97.69 99 PHE A N 1
ATOM 782 C CA . PHE A 1 99 ? -6.407 2.120 6.943 1.00 97.69 99 PHE A CA 1
ATOM 783 C C . PHE A 1 99 ? -4.879 2.166 6.947 1.00 97.69 99 PHE A C 1
ATOM 785 O O . PHE A 1 99 ? -4.253 2.755 6.066 1.00 97.69 99 PHE A O 1
ATOM 792 N N . GLY A 1 100 ? -4.280 1.542 7.958 1.00 96.81 100 GLY A N 1
ATOM 793 C CA . GLY A 1 100 ? -2.836 1.461 8.130 1.00 96.81 100 GLY A CA 1
ATOM 794 C C . GLY A 1 100 ? -2.412 0.083 8.614 1.00 96.81 100 GLY A C 1
ATOM 795 O O . GLY A 1 100 ? -3.059 -0.515 9.472 1.00 96.81 100 GLY A O 1
ATOM 796 N N . LEU A 1 101 ? -1.303 -0.408 8.065 1.00 96.88 101 LEU A N 1
ATOM 797 C CA . LEU A 1 101 ? -0.685 -1.676 8.439 1.00 96.88 101 LEU A CA 1
ATOM 798 C C . LEU A 1 101 ? 0.709 -1.398 8.985 1.00 96.88 101 LEU A C 1
ATOM 800 O O . LEU A 1 101 ? 1.498 -0.702 8.345 1.00 96.88 101 LEU A O 1
ATOM 804 N N . SER A 1 102 ? 1.036 -1.980 10.133 1.00 94.50 102 SER A N 1
ATOM 805 C CA . SER A 1 102 ? 2.408 -1.997 10.631 1.00 94.50 102 SER A CA 1
ATOM 806 C C . SER A 1 102 ? 2.998 -3.392 10.499 1.00 94.50 102 SER A C 1
ATOM 808 O O . SER A 1 102 ? 2.319 -4.398 10.695 1.00 94.50 102 SER A O 1
ATOM 810 N N . ILE A 1 103 ? 4.285 -3.464 10.181 1.00 90.25 103 ILE A N 1
ATOM 811 C CA . ILE A 1 103 ? 5.059 -4.700 10.257 1.00 90.25 103 ILE A CA 1
ATOM 812 C C . ILE A 1 103 ? 6.160 -4.516 11.289 1.00 90.25 103 ILE A C 1
ATOM 814 O O . ILE A 1 103 ? 6.717 -3.428 11.442 1.00 90.25 103 ILE A O 1
ATOM 818 N N . THR A 1 104 ? 6.497 -5.587 11.997 1.00 82.25 104 THR A N 1
ATOM 819 C CA . THR A 1 104 ? 7.665 -5.564 12.874 1.00 82.25 104 THR A CA 1
ATOM 820 C C . THR A 1 104 ? 8.916 -5.489 12.009 1.00 82.25 104 THR A C 1
ATOM 822 O O . THR A 1 104 ? 9.251 -6.448 11.313 1.00 82.25 104 THR A O 1
ATOM 825 N N . CYS A 1 105 ? 9.630 -4.368 12.072 1.00 65.94 105 CYS A N 1
ATOM 826 C CA . CYS A 1 105 ? 10.984 -4.296 11.546 1.00 65.94 105 CYS A CA 1
ATOM 827 C C . CYS A 1 105 ? 11.890 -5.114 12.477 1.00 65.94 105 CYS A C 1
ATOM 829 O O . CYS A 1 105 ? 12.188 -4.686 13.591 1.00 65.94 105 CYS A O 1
ATOM 831 N N . ARG A 1 106 ? 12.282 -6.324 12.063 1.00 58.62 106 ARG A N 1
ATOM 832 C CA . ARG A 1 106 ? 13.360 -7.057 12.735 1.00 58.62 106 ARG A CA 1
ATOM 833 C C . ARG A 1 106 ? 14.682 -6.561 12.165 1.00 58.62 106 ARG A C 1
ATOM 835 O O . ARG A 1 106 ? 15.085 -6.990 11.090 1.00 58.62 106 ARG A O 1
ATOM 842 N N . LEU A 1 107 ? 15.330 -5.650 12.881 1.00 51.00 107 LEU A N 1
ATOM 843 C CA . LEU A 1 107 ? 16.762 -5.423 12.728 1.00 51.00 107 LEU A CA 1
ATOM 844 C C . LEU A 1 107 ? 17.454 -6.551 13.508 1.00 51.00 107 LEU A C 1
ATOM 846 O O . LEU A 1 107 ? 17.497 -6.510 14.735 1.00 51.00 107 LEU A O 1
ATOM 850 N N . THR A 1 108 ? 17.856 -7.609 12.806 1.00 40.78 108 THR A N 1
ATOM 851 C CA . THR A 1 108 ? 18.797 -8.626 13.308 1.00 40.78 108 THR A CA 1
ATOM 852 C C . THR A 1 108 ? 20.192 -8.293 12.835 1.00 40.78 108 THR A C 1
ATOM 854 O O . THR A 1 108 ? 20.296 -7.978 11.627 1.00 40.78 108 THR A O 1
#

Radius of gyration: 18.04 Å; chains: 1; bounding box: 42×28×43 Å

pLDDT: mean 90.47, std 12.1, range [40.78, 98.12]

Sequence (108 aa):
MNGNASIMLIATPDGKPMYEKMGFKAVDCVHKLICDDYRPAENLPNYSIRPFQEEDFRVLVELDRDATGADRETFLKARIRQAKECVVMMEKEDKICGFGLSITCRLT

Foldseek 3Di:
DDDPDDDDDAADPVRVVVVVVVVDDDDDHDDDDDDPDDDDDDDPPFKDKDFDDPVCLVVQQVLCCVVPVDRCSVVVVVQQVQFPTKMFMAGPVRDTPDIDGHHDPDPD